Protein AF-A0A811UXR2-F1 (afdb_monomer)

Sequence (96 aa):
MQCVFCSSHLCVLPTAAGRLEMSISPSPSPDNLRICLVGDIINDEETVEAARSFNVPVITSENGLDALNDFEWRTFFVLKDFEGPIYDAIHKNKQW

Radius of gyration: 19.82 Å; Cα contacts (8 Å, |Δi|>4): 92; chains: 1; bounding box: 53×30×52 Å

InterPro domains:
  IPR026817 Guanine nucleotide exchange factor Ect2 [PTHR16777] (26-95)
  IPR036420 BRCT domain superfamily [G3DSA:3.40.50.10190] (31-96)

Mean predicted aligned error: 14.05 Å

pLDDT: mean 72.16, std 19.82, range [35.31, 91.94]

Nearest PDB structures (foldseek):
  4n40-assembly1_A  TM=8.143E-01  e=5.084E-02  Homo sapiens
  3f7a-assembly1_A  TM=5.308E-01  e=7.330E-01  Pseudomonas aeruginosa
  1b6s-assembly2_D  TM=5.300E-01  e=1.105E+00  Escherichia coli
  1b6s-assembly1_A  TM=4.498E-01  e=6.392E-01  Escherichia coli
  1zcz-as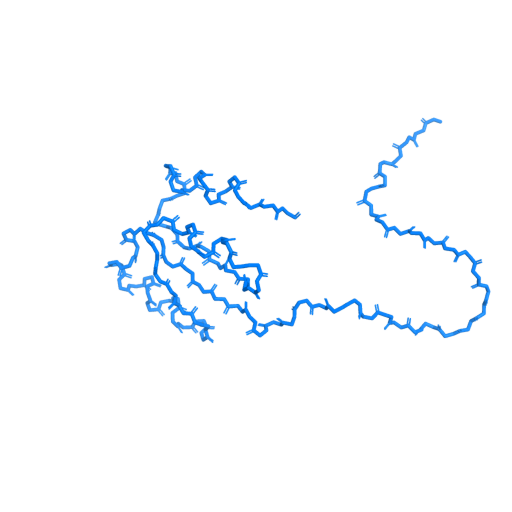sembly1_A  TM=4.198E-01  e=1.556E+00  Thermotoga maritima

Solvent-accessible surface area (backbone atoms only — not comparable to full-atom values): 6351 Å² total; per-residue (Å²): 144,80,88,76,88,79,90,65,99,67,88,79,77,92,74,84,81,85,79,90,76,79,78,74,67,82,64,81,65,85,85,40,49,31,38,33,33,22,43,75,38,73,75,36,62,69,56,50,52,55,52,54,70,70,78,40,58,73,46,78,34,74,60,43,57,77,58,68,72,40,83,82,42,55,62,44,80,44,60,80,54,94,58,60,74,49,40,51,52,53,58,72,65,59,77,130

Organism: Ceratitis capitata (NCBI:txid7213)

Seconda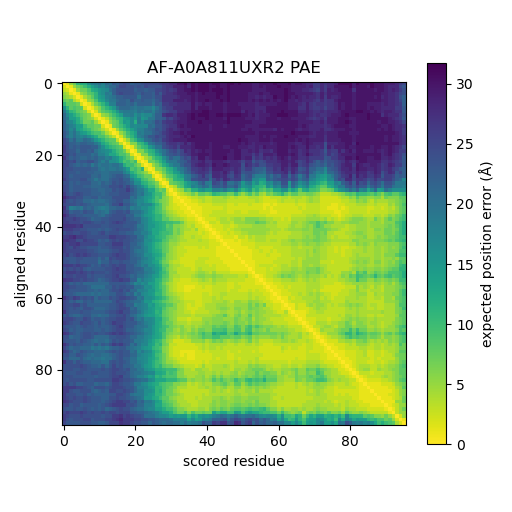ry structure (DSSP, 8-state):
-------S--------SS-----------TT-EEEEEEGGGGG-HHHHHHHHHTTS-EEEESSSHHHHS-TTSEEEEE-S-S-SHHHHHHHHH---

Structure (mmCIF, N/CA/C/O backbone):
data_AF-A0A811UXR2-F1
#
_entry.id   AF-A0A811UXR2-F1
#
loop_
_atom_site.group_PDB
_atom_site.id
_atom_site.type_symbol
_atom_site.label_atom_id
_atom_site.label_alt_id
_atom_site.label_comp_id
_atom_site.label_asym_id
_atom_site.label_entity_id
_atom_site.label_seq_id
_atom_site.pdbx_PDB_ins_code
_atom_site.Cartn_x
_atom_site.Cartn_y
_atom_site.Cartn_z
_atom_site.occupancy
_atom_site.B_iso_or_equiv
_atom_site.auth_seq_id
_atom_site.auth_comp_id
_atom_site.auth_asym_id
_atom_site.auth_atom_id
_atom_site.pdbx_PDB_model_num
ATOM 1 N N . MET A 1 1 ? 42.278 20.673 -15.486 1.00 47.78 1 MET A N 1
ATOM 2 C CA . MET A 1 1 ? 41.909 19.886 -14.292 1.00 47.78 1 MET A CA 1
ATOM 3 C C . MET A 1 1 ? 40.444 20.173 -13.974 1.00 47.78 1 MET A C 1
ATOM 5 O O . MET A 1 1 ? 40.159 21.165 -13.325 1.00 47.78 1 MET A O 1
ATOM 9 N N . GLN A 1 2 ? 39.517 19.376 -14.503 1.00 41.09 2 GLN A N 1
ATOM 10 C CA . GLN A 1 2 ? 38.117 19.373 -14.065 1.00 41.09 2 GLN A CA 1
ATOM 11 C C . GLN A 1 2 ? 37.579 17.964 -14.332 1.00 41.09 2 GLN A C 1
ATOM 13 O O . GLN A 1 2 ? 37.348 17.587 -15.478 1.00 41.09 2 GLN A O 1
ATOM 18 N N . CYS A 1 3 ? 37.500 17.155 -13.277 1.00 35.31 3 CYS A N 1
ATOM 19 C CA . CYS A 1 3 ? 36.945 15.809 -13.326 1.00 35.31 3 CYS A CA 1
ATOM 20 C C . CYS A 1 3 ? 35.419 15.913 -13.329 1.00 35.31 3 CYS A C 1
ATOM 22 O O . CYS A 1 3 ? 34.833 16.416 -12.373 1.00 35.31 3 CYS A O 1
ATOM 24 N N . VAL A 1 4 ? 34.788 15.437 -14.399 1.00 44.09 4 VAL A N 1
ATOM 25 C CA . VAL A 1 4 ? 33.343 15.215 -14.464 1.00 44.09 4 VAL A CA 1
ATOM 26 C C . VAL A 1 4 ? 33.131 13.755 -14.069 1.00 44.09 4 VAL A C 1
ATOM 28 O O . VAL A 1 4 ? 33.635 12.857 -14.741 1.00 44.09 4 VAL A O 1
ATOM 31 N N . PHE A 1 5 ? 32.491 13.516 -12.925 1.00 36.34 5 PHE A N 1
ATOM 32 C CA . PHE A 1 5 ? 32.218 12.172 -12.413 1.00 36.34 5 PHE A CA 1
ATOM 33 C C . PHE A 1 5 ? 31.251 11.460 -13.370 1.00 36.34 5 PHE A C 1
ATOM 35 O O . PHE A 1 5 ? 30.070 11.791 -13.444 1.00 36.34 5 PHE A O 1
ATOM 42 N N . CYS A 1 6 ? 31.779 10.509 -14.137 1.00 46.50 6 CYS A N 1
ATOM 43 C CA . CYS A 1 6 ? 31.026 9.648 -15.036 1.00 46.50 6 CYS A CA 1
ATOM 44 C C . CYS A 1 6 ? 30.644 8.369 -14.275 1.00 46.50 6 CYS A C 1
ATOM 46 O O . CYS A 1 6 ? 31.441 7.439 -14.200 1.00 46.50 6 CYS A O 1
ATOM 48 N N . SER A 1 7 ? 29.440 8.328 -13.696 1.00 47.44 7 SER A N 1
ATOM 49 C CA . SER A 1 7 ? 28.807 7.085 -13.209 1.00 47.44 7 SER A CA 1
ATOM 50 C C . SER A 1 7 ? 27.634 6.703 -14.110 1.00 47.44 7 SER A C 1
ATOM 52 O O . SER A 1 7 ? 26.518 6.445 -13.670 1.00 47.44 7 SER A O 1
ATOM 54 N N . SER A 1 8 ? 27.904 6.680 -15.410 1.00 45.56 8 SER A N 1
ATOM 55 C CA . SER A 1 8 ? 27.078 6.013 -16.408 1.00 45.56 8 SER A CA 1
ATOM 56 C C . SER A 1 8 ? 28.015 5.074 -17.151 1.00 45.56 8 SER A C 1
ATOM 58 O O . SER A 1 8 ? 28.957 5.517 -17.803 1.00 45.56 8 SER A O 1
ATOM 60 N N . HIS A 1 9 ? 27.809 3.772 -16.969 1.00 49.06 9 HIS A N 1
AT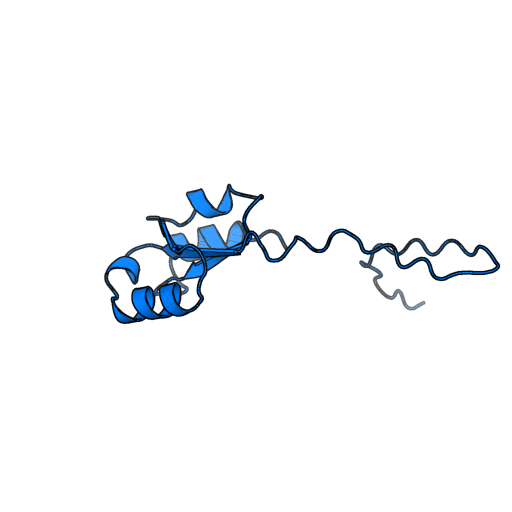OM 61 C CA . HIS A 1 9 ? 28.568 2.711 -17.623 1.00 49.06 9 HIS A CA 1
ATOM 62 C C . HIS A 1 9 ? 28.338 2.777 -19.141 1.00 49.06 9 HIS A C 1
ATOM 64 O O . HIS A 1 9 ? 27.463 2.111 -19.684 1.00 49.06 9 HIS A O 1
ATOM 70 N N . LEU A 1 10 ? 29.115 3.608 -19.830 1.00 41.28 10 LEU A N 1
ATOM 71 C CA . LEU A 1 10 ? 29.128 3.676 -21.282 1.00 41.28 10 LEU A CA 1
ATOM 72 C C . LEU A 1 10 ? 30.569 3.511 -21.756 1.00 41.28 10 LEU A C 1
ATOM 74 O O . LEU A 1 10 ? 31.296 4.473 -22.001 1.00 41.28 10 LEU A O 1
ATOM 78 N N . CYS A 1 11 ? 30.986 2.251 -21.871 1.00 37.44 11 CYS A N 1
ATOM 79 C CA . CYS A 1 11 ? 32.122 1.897 -22.708 1.00 37.44 11 CYS A CA 1
ATOM 80 C C . CYS A 1 11 ? 31.748 2.212 -24.160 1.00 37.44 11 CYS A C 1
ATOM 82 O O . CYS A 1 11 ? 31.150 1.395 -24.856 1.00 37.44 11 CYS A O 1
ATOM 84 N N . VAL A 1 12 ? 32.092 3.413 -24.614 1.00 44.12 12 VAL A N 1
ATOM 85 C CA . VAL A 1 12 ? 32.096 3.756 -26.034 1.00 44.12 12 VAL A CA 1
ATOM 86 C C . VAL A 1 12 ? 33.388 3.225 -26.648 1.00 44.12 12 VAL A C 1
ATOM 88 O O . VAL A 1 12 ? 34.440 3.855 -26.568 1.00 44.12 12 VAL A O 1
ATOM 91 N N . LEU A 1 13 ? 33.326 2.037 -27.251 1.00 38.62 13 LEU A N 1
ATOM 92 C CA . LEU A 1 13 ? 34.356 1.617 -28.198 1.00 38.62 13 LEU A CA 1
ATOM 93 C C . LEU A 1 13 ? 34.095 2.332 -29.531 1.00 38.62 13 LEU A C 1
ATOM 95 O O . LEU A 1 13 ? 32.989 2.224 -30.066 1.00 38.62 13 LEU A O 1
ATOM 99 N N . PRO A 1 14 ? 35.073 3.055 -30.100 1.00 40.16 14 PRO A N 1
ATOM 100 C CA . PRO A 1 14 ? 34.925 3.595 -31.436 1.00 40.16 14 PRO A CA 1
ATOM 101 C C . PRO A 1 14 ? 35.150 2.453 -32.426 1.00 40.16 14 PRO A C 1
ATOM 103 O O . PRO A 1 14 ? 36.265 1.961 -32.589 1.00 40.16 14 PRO A O 1
ATOM 106 N N . THR A 1 15 ? 34.103 1.999 -33.105 1.00 39.03 15 THR A N 1
ATOM 107 C CA . THR A 1 15 ? 34.290 1.212 -34.326 1.00 39.03 15 THR A CA 1
ATOM 108 C C . THR A 1 15 ? 33.371 1.735 -35.410 1.00 39.03 15 THR A C 1
ATOM 110 O O . THR A 1 15 ? 32.183 1.979 -35.212 1.00 39.03 15 THR A O 1
ATOM 113 N N . ALA A 1 16 ? 34.022 2.021 -36.530 1.00 47.34 16 ALA A N 1
ATOM 114 C CA . ALA A 1 16 ? 33.484 2.675 -37.693 1.00 47.34 16 ALA A CA 1
ATOM 115 C C . ALA A 1 16 ? 32.385 1.848 -38.367 1.00 47.34 16 ALA A C 1
ATOM 117 O O . ALA A 1 16 ? 32.440 0.624 -38.397 1.00 47.34 16 ALA A O 1
ATOM 118 N N . ALA A 1 17 ? 31.491 2.589 -39.018 1.00 44.84 17 ALA A N 1
ATOM 119 C CA . ALA A 1 17 ? 30.559 2.147 -40.044 1.00 44.84 17 ALA A CA 1
ATOM 120 C C . ALA A 1 17 ? 29.366 1.288 -39.591 1.00 44.84 17 ALA A C 1
ATOM 122 O O . ALA A 1 17 ? 29.468 0.092 -39.364 1.00 44.84 17 ALA A O 1
ATOM 123 N N . GLY A 1 18 ? 28.191 1.917 -39.694 1.00 44.50 18 GLY A N 1
ATOM 124 C CA . GLY A 1 18 ? 27.019 1.278 -40.289 1.00 44.50 18 GLY A CA 1
ATOM 125 C C . GLY A 1 18 ? 26.128 0.488 -39.335 1.00 44.50 18 GLY A C 1
ATOM 126 O O . GLY A 1 18 ? 26.523 -0.537 -38.808 1.00 44.50 18 GLY A O 1
ATOM 127 N N . ARG A 1 19 ? 24.868 0.935 -39.255 1.00 44.00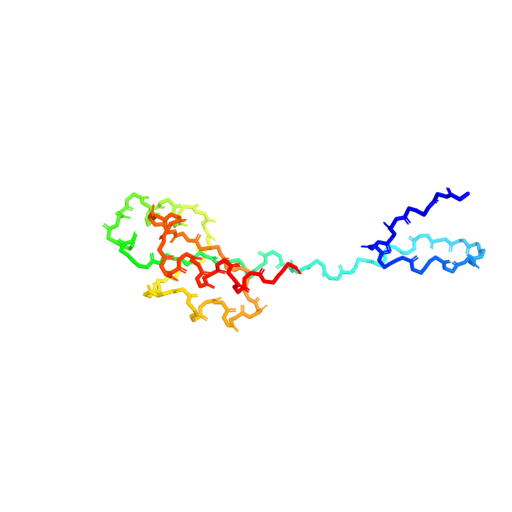 19 ARG A N 1
ATOM 128 C CA . ARG A 1 19 ? 23.729 0.376 -38.503 1.00 44.00 19 ARG A CA 1
ATOM 129 C C . ARG A 1 19 ? 23.789 0.562 -36.986 1.00 44.00 19 ARG A C 1
ATOM 131 O O . ARG A 1 19 ? 24.417 -0.182 -36.249 1.00 44.00 19 ARG A O 1
ATOM 138 N N . LEU A 1 20 ? 22.991 1.530 -36.537 1.00 44.50 20 LEU A N 1
ATOM 139 C CA . LEU A 1 20 ? 22.408 1.558 -35.199 1.00 44.50 20 LEU A CA 1
ATOM 140 C C . LEU A 1 20 ? 21.488 0.333 -35.050 1.00 44.50 20 LEU A C 1
ATOM 142 O O . LEU A 1 20 ? 20.282 0.428 -35.275 1.00 44.50 20 LEU A O 1
ATOM 146 N N . GLU A 1 21 ? 22.047 -0.831 -34.724 1.00 46.34 21 GLU A N 1
ATOM 147 C CA . GLU A 1 21 ? 21.269 -1.845 -34.018 1.00 46.34 21 GLU A CA 1
ATOM 148 C C . GLU A 1 21 ? 21.062 -1.331 -32.596 1.00 46.34 21 GLU A C 1
ATOM 150 O O . GLU A 1 21 ? 21.985 -1.234 -31.789 1.00 46.34 21 GLU A O 1
ATOM 155 N N . MET A 1 22 ? 19.832 -0.897 -32.331 1.00 45.75 22 MET A N 1
ATOM 156 C CA . MET A 1 22 ? 19.388 -0.521 -31.002 1.00 45.75 22 MET A CA 1
ATOM 157 C C . MET A 1 22 ? 19.260 -1.803 -30.184 1.00 45.75 22 MET A C 1
ATOM 159 O O . MET A 1 22 ? 18.235 -2.479 -30.230 1.00 45.75 22 MET A O 1
ATOM 163 N N . SER A 1 23 ? 20.316 -2.138 -29.447 1.00 43.81 23 SER A N 1
ATOM 164 C CA . SER A 1 23 ? 20.256 -3.129 -28.379 1.00 43.81 23 SER A CA 1
ATOM 165 C C . SER A 1 23 ? 19.355 -2.573 -27.283 1.00 43.81 23 SER A C 1
ATOM 167 O O . SER A 1 23 ? 19.796 -1.841 -26.398 1.00 43.81 23 SER A O 1
ATOM 169 N N . ILE A 1 24 ? 18.064 -2.873 -27.385 1.00 49.69 24 ILE A N 1
ATOM 170 C CA . ILE A 1 24 ? 17.111 -2.691 -26.301 1.00 49.69 24 ILE A CA 1
ATOM 171 C C . ILE A 1 24 ? 17.570 -3.665 -25.219 1.00 49.69 24 ILE A C 1
ATOM 173 O O . ILE A 1 24 ? 17.303 -4.864 -25.292 1.00 49.69 24 ILE A O 1
ATOM 177 N N . SER A 1 25 ? 18.316 -3.162 -24.232 1.00 50.25 25 SER A N 1
ATOM 178 C CA . SER A 1 25 ? 18.401 -3.799 -22.919 1.00 50.25 25 SER A CA 1
ATOM 179 C C . SER A 1 25 ? 16.973 -4.186 -22.549 1.00 50.25 25 SER A C 1
ATOM 181 O O . SER A 1 25 ? 16.103 -3.329 -22.741 1.00 50.25 25 SER A O 1
ATOM 183 N N . PRO A 1 26 ? 16.688 -5.414 -22.077 1.00 44.34 26 PRO A N 1
ATOM 184 C CA . PRO A 1 26 ? 15.338 -5.763 -21.676 1.00 44.34 26 PRO A CA 1
ATOM 185 C C . PRO A 1 26 ? 14.916 -4.728 -20.640 1.00 44.34 26 PRO A C 1
ATOM 187 O O .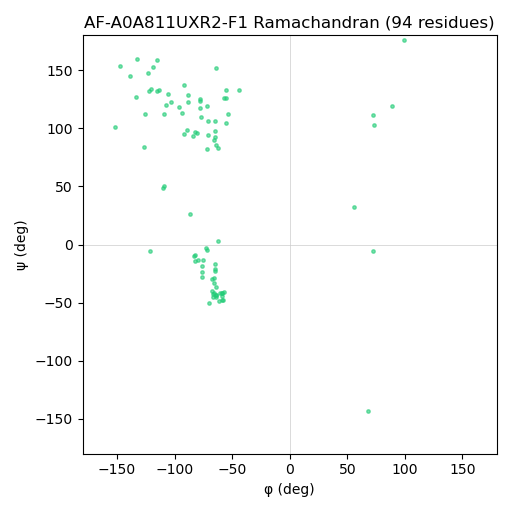 PRO A 1 26 ? 15.409 -4.695 -19.513 1.00 44.34 26 PRO A O 1
ATOM 190 N N . SER A 1 27 ? 14.061 -3.806 -21.071 1.00 49.03 27 SER A N 1
ATOM 191 C CA . SER A 1 27 ? 13.275 -3.000 -20.164 1.00 49.03 27 SER A CA 1
ATOM 192 C C . SER A 1 27 ? 12.562 -4.050 -19.324 1.00 49.03 27 SER A C 1
ATOM 194 O O . SER A 1 27 ? 12.003 -4.969 -19.928 1.00 49.03 27 SER A O 1
ATOM 196 N N . PRO A 1 28 ? 12.646 -4.012 -17.979 1.00 48.16 28 PRO A N 1
ATOM 197 C CA . PRO A 1 28 ? 11.872 -4.936 -17.171 1.00 48.16 28 PRO A CA 1
ATOM 198 C C . PRO A 1 28 ? 10.443 -4.760 -17.649 1.00 48.16 28 PRO A C 1
ATOM 200 O O . PRO A 1 28 ? 9.894 -3.653 -17.611 1.00 48.16 28 PRO A O 1
ATOM 203 N N . SER A 1 29 ? 9.950 -5.813 -18.277 1.00 50.44 29 SER A N 1
ATOM 204 C CA . SER A 1 29 ? 8.709 -5.795 -19.008 1.00 50.44 29 SER A CA 1
ATOM 205 C C . SER A 1 29 ? 7.636 -5.311 -18.019 1.00 50.44 29 SER A C 1
ATOM 207 O O . SER A 1 29 ? 7.673 -5.712 -16.848 1.00 50.44 29 SER A O 1
ATOM 209 N N . PRO A 1 30 ? 6.768 -4.351 -18.394 1.00 56.41 30 PRO A N 1
ATOM 210 C CA . PRO A 1 30 ? 5.839 -3.689 -17.467 1.00 56.41 30 PRO A CA 1
ATOM 211 C C . PRO A 1 30 ? 4.815 -4.647 -16.828 1.00 56.41 30 PRO A C 1
ATOM 213 O O . PRO A 1 30 ? 3.948 -4.220 -16.074 1.00 56.41 30 PRO A O 1
ATOM 216 N N . ASP A 1 31 ? 4.919 -5.934 -17.126 1.00 63.19 31 ASP A N 1
ATOM 217 C CA . ASP A 1 31 ? 3.989 -7.005 -16.817 1.00 63.19 31 ASP A CA 1
ATOM 218 C C . ASP A 1 31 ? 4.032 -7.464 -15.351 1.00 63.19 31 ASP A C 1
ATOM 220 O O . ASP A 1 31 ? 3.063 -8.052 -14.882 1.00 63.19 31 ASP A O 1
ATOM 224 N N . ASN A 1 32 ? 5.097 -7.155 -14.597 1.00 79.00 32 ASN A N 1
ATOM 225 C CA . ASN A 1 32 ? 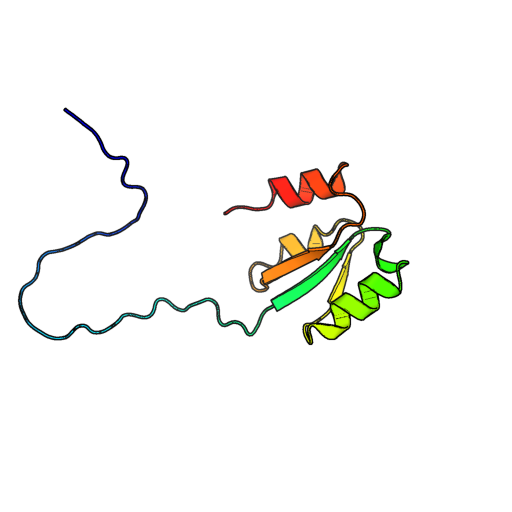5.240 -7.574 -13.194 1.00 79.00 32 ASN A CA 1
ATOM 226 C C . ASN A 1 32 ? 5.133 -6.397 -12.208 1.00 79.00 32 ASN A C 1
ATOM 228 O O . ASN A 1 32 ? 5.983 -6.217 -11.334 1.00 79.00 32 ASN A O 1
ATOM 232 N N . LEU A 1 33 ? 4.106 -5.556 -12.362 1.00 86.06 33 LEU A N 1
ATOM 233 C CA . LEU A 1 33 ? 3.784 -4.477 -11.418 1.00 86.06 33 LEU A CA 1
ATOM 234 C C . LEU A 1 33 ? 2.781 -4.975 -10.378 1.00 86.06 33 LEU A C 1
ATOM 236 O O . LEU A 1 33 ? 1.803 -5.634 -10.723 1.00 86.06 33 LEU A O 1
ATOM 240 N N . ARG A 1 34 ? 2.991 -4.619 -9.111 1.00 89.50 34 ARG A N 1
ATOM 241 C CA . ARG A 1 34 ? 2.036 -4.919 -8.037 1.00 89.50 34 ARG A CA 1
ATOM 242 C C . ARG A 1 34 ? 2.037 -3.838 -6.968 1.00 89.50 34 ARG A C 1
ATOM 244 O O . ARG A 1 34 ? 3.046 -3.166 -6.766 1.00 89.50 34 ARG A O 1
ATOM 251 N N . ILE A 1 35 ? 0.922 -3.683 -6.269 1.00 91.69 35 ILE A N 1
ATOM 252 C CA . ILE A 1 35 ? 0.794 -2.752 -5.14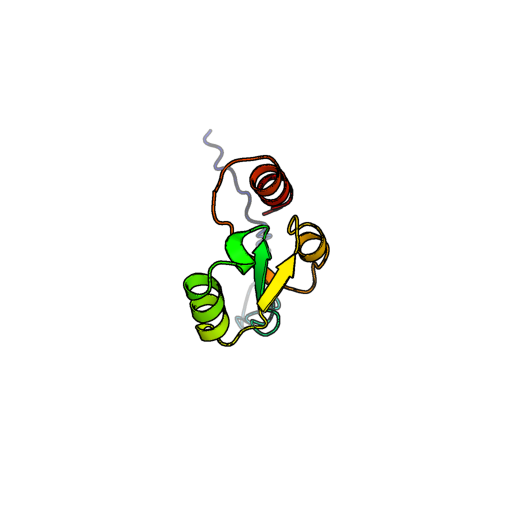4 1.00 91.69 35 ILE A CA 1
ATOM 253 C C . ILE A 1 35 ? 0.787 -3.567 -3.856 1.00 91.69 35 ILE A C 1
ATOM 255 O O . ILE A 1 35 ? 0.031 -4.523 -3.739 1.00 91.69 35 ILE A O 1
ATOM 259 N N . CYS A 1 36 ? 1.620 -3.195 -2.891 1.00 91.94 36 CYS A N 1
ATOM 260 C CA . CYS A 1 36 ? 1.627 -3.759 -1.552 1.00 91.94 36 CYS A CA 1
ATOM 261 C C . CYS A 1 36 ? 1.106 -2.719 -0.565 1.00 91.94 36 CYS A C 1
ATOM 263 O O . CYS A 1 36 ? 1.756 -1.704 -0.310 1.00 91.94 36 CYS A O 1
ATOM 265 N N . LEU A 1 37 ? -0.063 -2.993 -0.003 1.00 91.56 37 LEU A N 1
ATOM 266 C CA . LEU A 1 37 ? -0.624 -2.257 1.121 1.00 91.56 37 LEU A CA 1
ATOM 267 C C . LEU A 1 37 ? 0.079 -2.733 2.393 1.00 91.56 37 LEU A C 1
ATOM 269 O O . LEU A 1 37 ? 0.099 -3.939 2.659 1.00 91.56 37 LEU A O 1
ATOM 273 N N . VAL A 1 38 ? 0.686 -1.809 3.141 1.00 90.31 38 VAL A N 1
ATOM 274 C CA . VAL A 1 38 ? 1.483 -2.149 4.323 1.00 90.31 38 VAL A CA 1
ATOM 275 C C . VAL A 1 38 ? 0.872 -1.607 5.607 1.00 90.31 38 VAL A C 1
ATOM 277 O O . VAL A 1 38 ? 0.554 -0.420 5.708 1.00 90.31 38 VAL A O 1
ATOM 280 N N . GLY A 1 39 ? 0.774 -2.478 6.610 1.00 87.50 39 GLY A N 1
ATOM 281 C CA . GLY A 1 39 ? 0.228 -2.133 7.917 1.00 87.50 39 GLY A CA 1
ATOM 282 C C . GLY A 1 39 ? -1.270 -1.843 7.847 1.00 87.50 39 GLY A C 1
ATOM 283 O O . GLY A 1 39 ? -1.998 -2.466 7.081 1.00 87.50 39 GLY A O 1
ATOM 284 N N . ASP A 1 40 ? -1.729 -0.869 8.630 1.00 86.69 40 ASP A N 1
ATOM 285 C CA . ASP A 1 40 ? -3.156 -0.597 8.854 1.00 86.69 40 ASP A CA 1
ATOM 286 C C . ASP A 1 40 ? -3.896 0.034 7.659 1.00 86.69 40 ASP A C 1
ATOM 288 O O . ASP A 1 40 ? -5.114 0.189 7.692 1.00 86.69 40 ASP A O 1
ATOM 292 N N . ILE A 1 41 ? -3.195 0.376 6.572 1.00 87.88 41 ILE A N 1
ATOM 293 C CA . ILE A 1 41 ? -3.820 0.948 5.366 1.00 87.88 41 ILE A CA 1
ATOM 294 C C . ILE A 1 41 ? -4.775 -0.033 4.665 1.00 87.88 41 ILE A C 1
ATOM 296 O O . ILE A 1 41 ? -5.617 0.369 3.874 1.00 87.88 41 ILE A O 1
ATOM 300 N N . ILE A 1 42 ? -4.683 -1.326 4.979 1.00 85.06 42 ILE A N 1
ATOM 301 C CA . ILE A 1 42 ? -5.646 -2.341 4.534 1.00 85.06 42 ILE A CA 1
ATOM 302 C C . ILE A 1 42 ? -7.056 -2.138 5.096 1.00 85.06 42 ILE A C 1
ATOM 304 O O . ILE A 1 42 ? -8.007 -2.649 4.511 1.00 85.06 42 ILE A O 1
ATOM 308 N N . ASN A 1 43 ? -7.195 -1.406 6.207 1.00 87.69 43 ASN A N 1
ATOM 309 C CA . ASN A 1 43 ? -8.491 -1.036 6.776 1.00 87.69 43 ASN A CA 1
ATOM 310 C C . ASN A 1 43 ? -9.089 0.215 6.109 1.00 87.69 43 ASN A C 1
ATOM 312 O O . ASN A 1 43 ? -10.247 0.544 6.358 1.00 87.69 43 ASN A O 1
ATOM 316 N N . ASP A 1 44 ? -8.310 0.916 5.282 1.00 89.69 44 ASP A N 1
ATOM 317 C CA . ASP A 1 44 ? -8.743 2.111 4.569 1.00 89.69 44 ASP A CA 1
ATOM 318 C C . ASP A 1 44 ? -9.358 1.719 3.219 1.00 89.69 44 ASP A C 1
ATOM 320 O O . ASP A 1 44 ? -8.656 1.435 2.245 1.00 89.69 44 ASP A O 1
ATOM 324 N N . GLU A 1 45 ? -10.691 1.650 3.179 1.00 89.56 45 GLU A N 1
ATOM 325 C CA . GLU A 1 45 ? -11.436 1.198 1.999 1.00 89.56 45 GLU A CA 1
ATOM 326 C C . GLU A 1 45 ? -11.137 2.073 0.773 1.00 89.56 45 GLU A C 1
ATOM 328 O O . GLU A 1 45 ? -10.856 1.534 -0.296 1.00 89.56 45 GLU A O 1
ATOM 333 N N . GLU A 1 46 ? -11.057 3.399 0.944 1.00 90.81 46 GLU A N 1
ATOM 334 C CA . GLU A 1 46 ? -10.727 4.337 -0.138 1.00 90.81 46 GLU A CA 1
ATOM 335 C C . GLU A 1 46 ? -9.361 4.026 -0.767 1.00 90.81 46 GLU A C 1
ATOM 337 O O . GLU A 1 46 ? -9.224 3.975 -1.994 1.00 90.81 46 GLU A O 1
ATOM 342 N N . THR A 1 47 ? -8.343 3.757 0.057 1.00 89.19 47 THR A N 1
ATOM 343 C CA . THR A 1 47 ? -7.010 3.403 -0.442 1.00 89.19 47 THR A CA 1
ATOM 344 C C . THR A 1 47 ? -6.998 2.045 -1.145 1.00 89.19 47 THR A C 1
ATOM 346 O O . THR A 1 47 ? -6.350 1.890 -2.185 1.00 89.19 47 THR A O 1
ATOM 349 N N . VAL A 1 48 ? -7.721 1.054 -0.616 1.00 89.00 48 VAL A N 1
ATOM 350 C CA . VAL A 1 48 ? -7.837 -0.276 -1.236 1.00 89.00 48 VAL A CA 1
ATOM 351 C C . VAL A 1 48 ? -8.545 -0.186 -2.589 1.00 89.00 48 VAL A C 1
ATOM 353 O O . VAL A 1 48 ? -8.097 -0.798 -3.563 1.00 89.00 48 VAL A O 1
ATOM 356 N N . GLU A 1 49 ? -9.628 0.584 -2.677 1.00 90.75 49 GLU A N 1
ATOM 357 C CA . GLU A 1 49 ? -10.357 0.821 -3.923 1.00 90.75 49 GLU A CA 1
ATOM 358 C C . GLU A 1 49 ? -9.493 1.557 -4.948 1.00 90.75 49 GLU A C 1
ATOM 360 O O . GLU A 1 49 ? -9.407 1.129 -6.105 1.00 90.75 49 GLU A O 1
ATOM 365 N N . ALA A 1 50 ? -8.775 2.599 -4.518 1.00 90.25 50 ALA A N 1
ATOM 366 C CA . ALA A 1 50 ? -7.829 3.308 -5.368 1.00 90.25 50 ALA A CA 1
ATOM 367 C C . ALA A 1 50 ? -6.751 2.358 -5.909 1.00 90.25 50 ALA A C 1
ATOM 369 O O . ALA A 1 50 ? -6.521 2.332 -7.117 1.00 90.25 50 ALA A O 1
ATOM 370 N N . ALA A 1 51 ? -6.149 1.524 -5.052 1.00 88.75 51 ALA A N 1
ATOM 371 C CA . ALA A 1 51 ? -5.144 0.538 -5.451 1.00 88.75 51 ALA A CA 1
ATOM 372 C C . ALA A 1 51 ? -5.687 -0.459 -6.489 1.00 88.75 51 ALA A C 1
ATOM 374 O O . ALA A 1 51 ? -5.012 -0.763 -7.473 1.00 88.75 51 ALA A O 1
ATOM 375 N N . ARG A 1 52 ? -6.928 -0.929 -6.316 1.00 87.94 52 ARG A N 1
ATOM 376 C CA . ARG A 1 52 ? -7.589 -1.838 -7.269 1.00 87.94 52 ARG A CA 1
ATOM 377 C C . ARG A 1 52 ? -7.892 -1.169 -8.612 1.00 87.94 52 ARG A C 1
ATOM 379 O O . ARG A 1 52 ? -7.855 -1.841 -9.641 1.00 87.94 52 ARG A O 1
ATOM 386 N N . SER A 1 53 ? -8.126 0.142 -8.620 1.00 90.38 53 SER A N 1
ATOM 387 C CA . SER A 1 53 ? -8.389 0.923 -9.836 1.00 90.38 53 SER A CA 1
ATOM 388 C C . SER A 1 53 ? -7.191 0.970 -10.800 1.00 90.38 53 SER A C 1
ATOM 390 O O . SER A 1 53 ? -7.367 1.119 -12.008 1.00 90.38 53 SER A O 1
ATOM 392 N N . PHE A 1 54 ? -5.966 0.753 -10.304 1.00 83.31 54 PHE A N 1
ATOM 393 C CA . PHE A 1 54 ? -4.753 0.694 -11.132 1.00 83.31 54 PHE A CA 1
ATOM 394 C C . PHE A 1 54 ? -4.634 -0.578 -11.990 1.00 83.31 54 PHE A C 1
ATOM 396 O O . PHE A 1 54 ? -3.692 -0.684 -12.773 1.00 83.31 54 PHE A O 1
ATOM 403 N N . ASN A 1 55 ? -5.575 -1.526 -11.874 1.00 85.31 55 ASN A N 1
ATOM 404 C CA . ASN A 1 55 ? -5.608 -2.770 -12.651 1.00 85.31 55 ASN A CA 1
ATOM 405 C C . ASN A 1 55 ? -4.316 -3.608 -12.527 1.00 85.31 55 ASN A C 1
ATOM 407 O O . ASN A 1 55 ? -3.904 -4.290 -13.464 1.00 85.31 55 ASN A O 1
ATOM 411 N N . VAL A 1 56 ? -3.676 -3.544 -11.358 1.00 87.25 56 VAL A N 1
ATOM 412 C CA . VAL A 1 56 ? -2.500 -4.338 -10.981 1.00 87.25 56 VAL A CA 1
ATOM 413 C C . VAL A 1 56 ? -2.833 -5.200 -9.764 1.00 87.25 56 VAL A C 1
ATOM 415 O O . VAL A 1 56 ? -3.706 -4.830 -8.973 1.00 87.25 56 VAL A O 1
ATOM 418 N N . PRO A 1 57 ? -2.164 -6.349 -9.578 1.00 89.44 57 PRO A N 1
ATOM 419 C CA . PRO A 1 57 ? -2.343 -7.166 -8.387 1.00 89.44 57 PRO A CA 1
ATOM 420 C C . PRO A 1 57 ? -2.033 -6.359 -7.121 1.00 89.44 57 PRO A C 1
ATOM 422 O O . PRO A 1 57 ? -0.957 -5.775 -6.978 1.00 89.44 57 PRO A O 1
ATOM 425 N N . VAL A 1 58 ? -2.997 -6.339 -6.201 1.00 90.00 58 VAL A N 1
ATOM 426 C CA . VAL A 1 58 ? -2.869 -5.713 -4.885 1.00 90.00 58 VAL A CA 1
ATOM 427 C C . VAL A 1 58 ? -2.658 -6.813 -3.854 1.00 90.00 58 VAL A C 1
ATOM 429 O O . VAL A 1 58 ? -3.481 -7.719 -3.731 1.00 90.00 58 VAL A O 1
ATOM 432 N N . ILE A 1 59 ? -1.558 -6.730 -3.118 1.00 90.94 59 ILE A N 1
ATOM 433 C CA . ILE A 1 59 ? -1.219 -7.612 -2.004 1.00 90.94 59 ILE A CA 1
ATOM 434 C C . ILE A 1 59 ? -1.185 -6.809 -0.706 1.00 90.94 59 ILE A C 1
ATOM 436 O O . ILE A 1 59 ? -1.027 -5.589 -0.706 1.00 90.94 59 ILE A O 1
ATOM 440 N N . THR A 1 60 ? -1.328 -7.505 0.411 1.00 89.75 60 THR A N 1
ATOM 441 C CA . THR A 1 60 ? -1.319 -6.922 1.751 1.00 89.75 60 THR A CA 1
ATOM 442 C C . THR A 1 60 ? -0.210 -7.573 2.560 1.00 89.75 60 THR A C 1
ATOM 444 O O . THR A 1 60 ? -0.111 -8.799 2.568 1.00 89.75 60 THR A O 1
ATOM 447 N N . SER A 1 61 ? 0.610 -6.786 3.248 1.00 88.75 61 SER A N 1
ATOM 448 C CA . SER A 1 61 ? 1.660 -7.303 4.133 1.00 88.75 61 SER A CA 1
ATOM 449 C C . SER A 1 61 ? 1.715 -6.467 5.407 1.00 88.75 61 SER A C 1
ATOM 451 O O . SER A 1 61 ? 1.493 -5.261 5.379 1.00 88.75 61 SER A O 1
ATOM 453 N N . GLU A 1 62 ? 2.015 -7.096 6.539 1.00 87.88 62 GLU A N 1
ATOM 454 C CA . GLU A 1 62 ? 2.096 -6.395 7.825 1.00 87.88 62 GLU A CA 1
ATOM 455 C C . GLU A 1 62 ? 3.256 -5.385 7.839 1.00 87.88 62 GLU A C 1
ATOM 457 O O . GLU A 1 62 ? 3.088 -4.245 8.267 1.00 87.88 62 GLU A O 1
ATOM 462 N N . ASN A 1 63 ? 4.413 -5.764 7.281 1.00 85.94 63 ASN A N 1
ATOM 463 C CA . ASN A 1 63 ? 5.626 -4.938 7.271 1.00 85.94 63 ASN A CA 1
ATOM 464 C C . ASN A 1 63 ? 6.151 -4.627 5.861 1.00 85.94 63 ASN A C 1
ATOM 466 O O . ASN A 1 63 ? 7.132 -3.898 5.727 1.00 85.94 63 ASN A O 1
ATOM 470 N N . GLY A 1 64 ? 5.561 -5.201 4.808 1.00 86.00 64 GLY A N 1
ATOM 471 C CA . GLY A 1 64 ? 6.004 -5.022 3.420 1.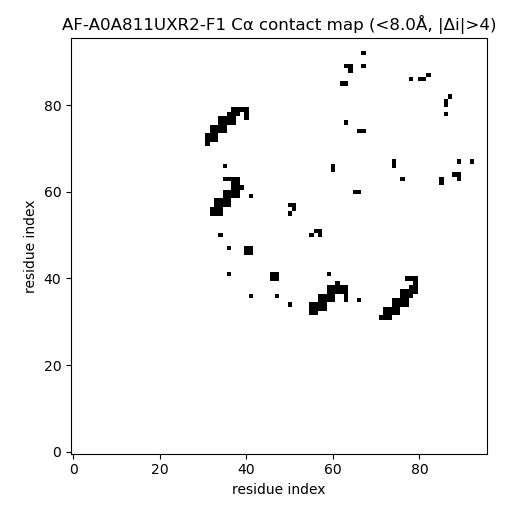00 86.00 64 GLY A CA 1
ATOM 472 C C . GLY A 1 64 ? 7.314 -5.742 3.074 1.00 86.00 64 GLY A C 1
ATOM 473 O O . GLY A 1 64 ? 7.705 -5.766 1.911 1.00 86.00 64 GLY A O 1
ATOM 474 N N . LEU A 1 65 ? 7.984 -6.360 4.050 1.00 84.06 65 LEU A N 1
ATOM 475 C CA . LEU A 1 65 ? 9.265 -7.047 3.865 1.00 84.06 65 LEU A CA 1
ATOM 476 C C . LEU A 1 65 ? 9.153 -8.255 2.930 1.00 84.06 65 LEU A C 1
ATOM 478 O O . LEU A 1 65 ? 10.046 -8.469 2.114 1.00 84.06 65 LEU A O 1
ATOM 482 N N . ASP A 1 66 ? 8.046 -8.997 2.990 1.00 84.50 66 ASP A N 1
ATOM 483 C CA . ASP A 1 66 ? 7.801 -10.128 2.087 1.00 84.50 66 ASP A CA 1
ATOM 484 C C . ASP A 1 66 ? 7.857 -9.680 0.627 1.00 84.50 66 ASP A C 1
ATOM 486 O O . ASP A 1 66 ? 8.461 -10.332 -0.222 1.00 84.50 66 ASP A O 1
ATOM 490 N N . ALA A 1 67 ? 7.290 -8.504 0.347 1.00 83.75 67 ALA A N 1
ATOM 491 C CA . ALA A 1 67 ? 7.215 -7.986 -1.002 1.00 83.75 67 ALA A CA 1
ATOM 492 C C . ALA A 1 67 ? 8.500 -7.284 -1.474 1.00 83.75 67 ALA A C 1
ATOM 494 O O . ALA A 1 67 ? 8.641 -7.061 -2.677 1.00 83.75 67 ALA A O 1
ATOM 495 N N . LEU A 1 68 ? 9.423 -6.962 -0.556 1.00 79.94 68 LEU A N 1
ATOM 496 C CA . LEU A 1 68 ? 10.777 -6.482 -0.866 1.00 79.94 68 LEU A CA 1
ATOM 497 C C . LEU A 1 68 ? 11.709 -7.609 -1.316 1.00 79.94 68 LEU A C 1
ATOM 499 O O . LEU A 1 68 ? 12.655 -7.351 -2.052 1.00 79.94 68 LEU A O 1
ATOM 503 N N . ASN A 1 69 ? 11.457 -8.841 -0.869 1.00 77.50 69 ASN A N 1
ATOM 504 C CA . ASN A 1 69 ? 12.291 -9.996 -1.200 1.00 77.50 69 ASN A CA 1
ATOM 505 C C . ASN A 1 69 ? 11.994 -10.572 -2.602 1.00 77.50 69 ASN A C 1
ATOM 507 O O . ASN A 1 69 ? 12.767 -11.366 -3.133 1.00 77.50 69 ASN A O 1
ATOM 511 N N . ASP A 1 70 ? 10.884 -10.166 -3.217 1.00 77.12 70 ASP A N 1
ATOM 512 C CA . ASP A 1 70 ? 10.521 -10.500 -4.596 1.00 77.12 70 ASP A CA 1
ATOM 513 C C . ASP A 1 70 ? 11.186 -9.532 -5.584 1.00 77.12 70 ASP A C 1
ATOM 515 O O . ASP A 1 70 ? 10.640 -8.483 -5.927 1.00 77.12 70 ASP A O 1
ATOM 519 N N . PHE A 1 71 ? 12.356 -9.909 -6.098 1.00 73.19 71 PHE A N 1
ATOM 520 C CA . PHE A 1 71 ? 13.055 -9.144 -7.141 1.00 73.19 71 PHE A CA 1
ATOM 521 C C . PHE A 1 71 ? 12.426 -9.300 -8.536 1.00 73.19 71 PHE A C 1
ATOM 523 O O . PHE A 1 71 ? 12.748 -8.541 -9.449 1.00 73.19 71 PHE A O 1
ATOM 530 N N . GLU A 1 72 ? 11.530 -10.276 -8.709 1.00 81.00 72 GLU A N 1
ATOM 531 C CA . GLU A 1 72 ? 10.792 -10.503 -9.958 1.00 81.00 72 GLU A CA 1
ATOM 532 C C . GLU A 1 72 ? 9.661 -9.486 -10.165 1.00 81.00 72 GLU A C 1
ATOM 534 O O . GLU A 1 72 ? 9.270 -9.218 -11.303 1.00 81.00 72 GLU A O 1
ATOM 539 N N . TRP A 1 73 ? 9.162 -8.884 -9.079 1.00 82.44 73 TRP A N 1
ATOM 540 C CA . TRP A 1 73 ? 8.036 -7.957 -9.106 1.00 82.44 73 TRP A CA 1
ATOM 541 C C . TRP A 1 73 ? 8.457 -6.545 -8.727 1.00 82.44 73 TRP A C 1
ATOM 543 O O . TRP A 1 73 ? 9.072 -6.291 -7.692 1.00 82.44 73 TRP A O 1
ATOM 553 N N . ARG A 1 74 ? 8.019 -5.573 -9.525 1.00 82.88 74 ARG A N 1
ATOM 554 C CA . ARG A 1 74 ? 8.127 -4.165 -9.167 1.00 82.88 74 ARG A CA 1
ATOM 555 C C . ARG A 1 74 ? 6.959 -3.804 -8.245 1.00 82.88 74 ARG A C 1
ATOM 557 O O . ARG A 1 74 ? 5.846 -3.530 -8.695 1.00 82.88 74 ARG A O 1
ATOM 564 N N . THR A 1 75 ? 7.235 -3.833 -6.944 1.00 87.62 75 THR A N 1
ATOM 565 C CA . THR A 1 75 ? 6.254 -3.568 -5.884 1.00 87.62 75 THR A CA 1
ATOM 566 C C . THR A 1 75 ? 6.176 -2.078 -5.538 1.00 87.62 75 THR A C 1
ATOM 568 O O . THR A 1 75 ? 7.187 -1.452 -5.218 1.00 87.62 75 THR A O 1
ATOM 571 N N . PHE A 1 76 ? 4.967 -1.515 -5.535 1.00 87.81 76 PHE A N 1
ATOM 572 C CA . PHE A 1 76 ? 4.674 -0.191 -4.984 1.00 87.81 76 PHE A CA 1
ATOM 573 C C . PHE A 1 76 ? 4.153 -0.317 -3.560 1.00 87.81 76 PHE A C 1
ATOM 575 O O . PHE A 1 76 ? 3.099 -0.902 -3.338 1.00 87.81 76 PHE A O 1
ATOM 582 N N . PHE A 1 77 ? 4.877 0.249 -2.603 1.00 89.00 77 PHE A N 1
ATOM 583 C CA . PHE A 1 77 ? 4.488 0.225 -1.199 1.00 89.00 77 PHE A CA 1
ATOM 584 C C . PHE A 1 77 ? 3.596 1.415 -0.878 1.00 89.00 77 PHE A C 1
ATOM 586 O O . PHE A 1 77 ? 3.997 2.564 -1.074 1.00 89.00 77 PHE A O 1
ATOM 593 N N . VAL A 1 78 ? 2.404 1.124 -0.372 1.00 89.25 78 VAL A N 1
ATOM 594 C CA . VAL A 1 78 ? 1.459 2.123 0.119 1.00 89.25 78 VAL A CA 1
ATOM 595 C C . VAL A 1 78 ? 1.436 2.015 1.633 1.00 89.25 78 VAL A C 1
ATOM 597 O O . VAL A 1 78 ? 1.146 0.953 2.183 1.00 89.25 78 VAL A O 1
ATOM 600 N N . LEU A 1 79 ? 1.786 3.114 2.292 1.00 88.81 79 LEU A N 1
ATOM 601 C CA . LEU A 1 79 ? 1.782 3.252 3.740 1.00 88.81 79 LEU A CA 1
ATOM 602 C C . LEU A 1 79 ? 0.898 4.435 4.110 1.00 88.81 79 LEU A C 1
ATOM 604 O O . LEU A 1 79 ? 0.844 5.417 3.371 1.00 88.81 79 LEU A O 1
ATOM 608 N N . LYS A 1 80 ? 0.239 4.337 5.264 1.00 85.88 80 LYS A N 1
ATOM 609 C CA . LYS A 1 80 ? -0.542 5.443 5.824 1.00 85.88 80 LYS A CA 1
ATOM 610 C C . LYS A 1 80 ? 0.357 6.604 6.233 1.00 85.88 80 LYS A C 1
ATOM 612 O O . LYS A 1 80 ? 0.093 7.751 5.893 1.00 85.88 80 LYS A O 1
ATOM 617 N N . ASP A 1 81 ? 1.447 6.265 6.908 1.00 85.25 81 ASP A N 1
ATOM 618 C CA . ASP A 1 81 ? 2.424 7.203 7.423 1.00 85.25 81 ASP A CA 1
ATOM 619 C C . ASP A 1 81 ? 3.789 6.893 6.803 1.00 85.25 81 ASP A C 1
ATOM 621 O O . ASP A 1 81 ? 4.232 5.743 6.747 1.00 85.25 81 ASP A O 1
ATOM 625 N N . PHE A 1 82 ? 4.481 7.933 6.340 1.00 85.06 82 PHE A N 1
ATOM 626 C CA . PHE A 1 82 ? 5.855 7.835 5.831 1.00 85.06 82 PHE A CA 1
ATOM 627 C C . PHE A 1 82 ? 6.889 7.962 6.961 1.00 85.06 82 PHE A C 1
ATOM 629 O O . PHE A 1 82 ? 8.015 8.410 6.751 1.00 85.06 82 PHE A O 1
ATOM 636 N N . GLU A 1 83 ? 6.492 7.595 8.176 1.00 84.31 83 GLU A N 1
ATOM 637 C CA . GLU A 1 83 ? 7.322 7.584 9.370 1.00 84.31 83 GLU A CA 1
ATOM 638 C C . GLU A 1 83 ? 7.162 6.260 10.121 1.00 84.31 83 GLU A C 1
ATOM 640 O O . GLU A 1 83 ? 6.202 5.513 9.934 1.00 84.31 83 GLU A O 1
ATOM 645 N N . GLY A 1 84 ? 8.140 5.947 10.967 1.00 85.62 84 GLY A N 1
ATOM 646 C CA . GLY A 1 84 ? 8.137 4.734 11.774 1.00 85.62 84 GLY A CA 1
ATOM 647 C C . GLY A 1 84 ? 8.994 3.591 11.216 1.00 85.62 84 GLY A C 1
ATOM 648 O O . GLY A 1 84 ? 9.595 3.692 10.142 1.00 85.62 84 GLY A O 1
ATOM 649 N N . PRO A 1 85 ? 9.087 2.486 11.978 1.00 87.12 85 PRO A N 1
ATOM 650 C CA . PRO A 1 85 ? 10.034 1.404 11.713 1.00 87.12 85 PRO A CA 1
ATOM 651 C C . PRO A 1 85 ? 9.746 0.658 10.405 1.00 87.12 85 PRO A C 1
ATOM 653 O O . PRO A 1 85 ? 10.671 0.159 9.773 1.00 87.12 85 PRO A O 1
ATOM 656 N N . ILE A 1 86 ? 8.482 0.608 9.976 1.00 85.50 86 ILE A N 1
ATOM 657 C CA . ILE A 1 86 ? 8.073 -0.040 8.724 1.00 85.50 86 ILE A CA 1
ATOM 658 C C . ILE A 1 86 ? 8.559 0.769 7.518 1.00 85.50 86 ILE A C 1
ATOM 660 O O . ILE A 1 86 ? 9.207 0.218 6.629 1.00 85.50 86 ILE A O 1
ATOM 664 N N . TYR A 1 87 ? 8.291 2.080 7.502 1.00 86.62 87 TYR A N 1
ATOM 665 C CA . TYR A 1 87 ? 8.769 2.959 6.437 1.00 86.62 87 TYR A CA 1
ATOM 666 C C . TYR A 1 87 ? 10.295 2.932 6.351 1.00 86.62 87 TYR A C 1
ATOM 668 O O . TYR A 1 87 ? 10.838 2.743 5.269 1.00 86.62 87 TYR A O 1
ATOM 676 N N . ASP A 1 88 ? 10.987 3.063 7.485 1.00 88.25 88 ASP A N 1
ATOM 677 C CA . ASP A 1 88 ? 12.450 3.031 7.538 1.00 88.25 88 ASP A CA 1
ATOM 678 C C . ASP A 1 88 ? 13.014 1.696 7.020 1.00 88.25 88 ASP A C 1
ATOM 680 O O . ASP A 1 88 ? 13.954 1.697 6.224 1.00 88.25 88 ASP A O 1
ATOM 684 N N . ALA A 1 89 ? 12.396 0.562 7.371 1.00 87.06 89 ALA A N 1
ATOM 685 C CA . ALA A 1 89 ? 12.772 -0.743 6.837 1.00 87.06 89 ALA A CA 1
ATOM 686 C C . ALA A 1 89 ? 12.597 -0.813 5.310 1.00 87.06 89 ALA A C 1
ATOM 688 O O . ALA A 1 89 ? 13.531 -1.204 4.610 1.00 87.06 89 ALA A O 1
ATOM 689 N N . ILE A 1 90 ? 11.449 -0.391 4.774 1.00 85.44 90 ILE A N 1
ATOM 690 C CA . ILE A 1 90 ? 11.189 -0.390 3.324 1.00 85.44 90 ILE A CA 1
ATOM 691 C C . ILE A 1 90 ? 12.139 0.569 2.598 1.00 85.44 90 ILE A C 1
ATOM 693 O O . ILE A 1 90 ? 12.712 0.229 1.562 1.00 85.44 90 ILE A O 1
ATOM 697 N N . HIS A 1 91 ? 12.349 1.757 3.160 1.00 83.44 91 HIS A N 1
ATOM 698 C CA . HIS A 1 91 ? 13.191 2.795 2.582 1.00 83.44 91 HIS A CA 1
ATOM 699 C C . HIS A 1 91 ? 14.665 2.378 2.545 1.00 83.44 91 HIS A C 1
ATOM 701 O O . HIS A 1 91 ? 15.324 2.569 1.526 1.00 83.44 91 HIS A O 1
ATOM 707 N N . LYS A 1 92 ? 15.174 1.752 3.615 1.00 83.69 92 LYS A N 1
ATOM 708 C CA . LYS A 1 92 ? 16.545 1.216 3.677 1.00 83.69 92 LYS A CA 1
ATOM 709 C C . LYS A 1 92 ? 16.782 0.063 2.708 1.00 83.69 92 LYS A C 1
ATOM 711 O O . LYS A 1 92 ? 17.890 -0.091 2.206 1.00 83.69 92 LYS A O 1
ATOM 716 N N . ASN A 1 93 ? 15.755 -0.744 2.453 1.00 76.38 93 ASN A N 1
ATOM 717 C CA . ASN A 1 93 ? 15.832 -1.869 1.524 1.00 76.38 93 ASN A CA 1
ATOM 718 C C . ASN A 1 93 ? 15.643 -1.457 0.057 1.00 76.38 93 ASN A C 1
ATOM 720 O O . ASN A 1 93 ? 15.899 -2.267 -0.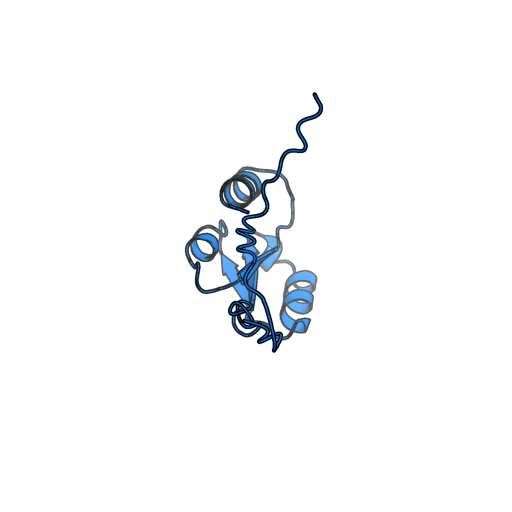833 1.00 76.38 93 ASN A O 1
ATOM 724 N N . LYS A 1 94 ? 15.251 -0.206 -0.225 1.00 67.69 94 LYS A N 1
ATOM 725 C CA . LYS A 1 94 ? 15.203 0.329 -1.590 1.00 67.69 94 LYS A CA 1
ATOM 726 C C . LYS A 1 94 ? 16.625 0.554 -2.113 1.00 67.69 94 LYS A C 1
ATOM 728 O O . LYS A 1 94 ? 17.154 1.660 -2.069 1.00 67.69 94 LYS A O 1
ATOM 733 N N . GLN A 1 95 ? 17.243 -0.514 -2.608 1.00 51.22 95 GLN A N 1
ATOM 734 C CA . GLN A 1 95 ? 18.459 -0.429 -3.412 1.00 51.22 95 GLN A CA 1
ATOM 735 C C . GLN A 1 95 ? 18.071 0.139 -4.788 1.00 51.22 95 GLN A C 1
ATOM 737 O O . GLN A 1 95 ? 17.178 -0.397 -5.443 1.00 51.22 95 GLN A O 1
ATOM 742 N N . TRP A 1 96 ? 18.642 1.292 -5.149 1.00 47.91 96 TRP A N 1
ATOM 743 C CA . TRP A 1 96 ? 18.405 1.990 -6.420 1.00 47.91 96 TRP A CA 1
ATOM 744 C C . TRP A 1 96 ? 19.082 1.298 -7.599 1.00 47.91 96 TRP A C 1
ATOM 746 O O . TRP A 1 96 ? 20.232 0.837 -7.422 1.00 47.91 96 TRP A O 1
#

Foldseek 3Di:
DDDDDDPPPDPDDDDDDDDPPPPPPPPLPPQQEEEEEEAPCVVVPVVVVVRVVVVHHYHYDDQCVVVLVPPNHDYHYDYPDCDDDSNVVVVVSPDD